Protein AF-A0A969KG19-F1 (afdb_monomer_lite)

Structure (mmCIF, N/CA/C/O backbone):
data_AF-A0A969KG19-F1
#
_entry.id   AF-A0A969KG19-F1
#
loop_
_atom_site.group_PDB
_atom_site.id
_atom_site.type_symbol
_atom_site.label_atom_id
_atom_site.label_alt_id
_atom_site.label_comp_id
_atom_site.label_asym_id
_atom_site.label_entity_id
_atom_site.label_seq_id
_atom_site.pdbx_PDB_ins_code
_atom_site.Cartn_x
_atom_site.Cartn_y
_atom_site.Cartn_z
_atom_site.occupancy
_atom_site.B_iso_or_equiv
_atom_site.auth_seq_id
_atom_site.auth_comp_id
_atom_site.auth_asym_id
_atom_site.auth_atom_id
_atom_site.pdbx_PDB_model_num
ATOM 1 N N . MET A 1 1 ? 4.309 -15.626 -19.475 1.00 35.22 1 MET A N 1
ATOM 2 C CA . MET A 1 1 ? 4.154 -15.648 -18.010 1.00 35.22 1 MET A CA 1
ATOM 3 C C . MET A 1 1 ? 5.092 -16.737 -17.521 1.00 35.22 1 MET A C 1
ATOM 5 O O . MET A 1 1 ? 4.830 -17.897 -17.802 1.00 35.22 1 MET A O 1
ATOM 9 N N . VAL A 1 2 ? 6.265 -16.374 -17.002 1.00 30.77 2 VAL A N 1
ATOM 10 C CA . VAL A 1 2 ? 7.193 -17.358 -16.426 1.00 30.77 2 VAL A CA 1
ATOM 11 C C . VAL A 1 2 ? 6.883 -17.377 -14.938 1.00 30.77 2 VAL A C 1
ATOM 13 O O . VAL A 1 2 ? 7.233 -16.440 -14.225 1.00 30.77 2 VAL A O 1
ATOM 16 N N . GLU A 1 3 ? 6.129 -18.381 -14.500 1.00 31.55 3 GLU A N 1
ATOM 17 C CA . GLU A 1 3 ? 5.963 -18.663 -13.077 1.00 31.55 3 GLU A CA 1
ATOM 18 C C . GLU A 1 3 ? 7.316 -19.137 -12.545 1.00 31.55 3 GLU A C 1
ATOM 20 O O . GLU A 1 3 ? 7.900 -20.098 -13.045 1.00 31.55 3 GLU A O 1
ATOM 25 N N . ASN A 1 4 ? 7.866 -18.395 -11.588 1.00 35.81 4 ASN A N 1
ATOM 26 C CA . ASN A 1 4 ? 9.141 -18.722 -10.973 1.00 35.81 4 ASN A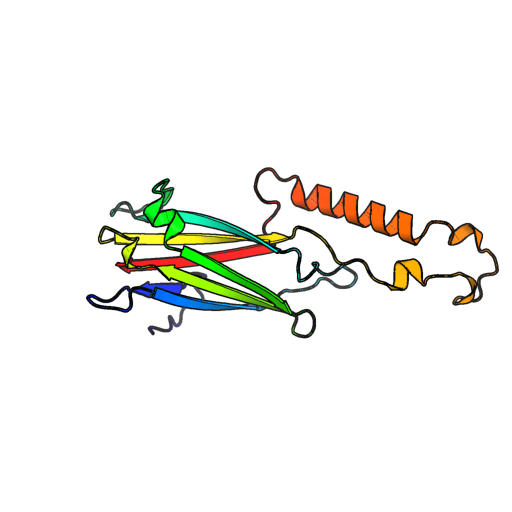 CA 1
ATOM 27 C C . ASN A 1 4 ? 8.859 -19.671 -9.799 1.00 35.81 4 ASN A C 1
ATOM 29 O O . ASN A 1 4 ? 8.312 -19.245 -8.785 1.00 35.81 4 ASN A O 1
ATOM 33 N N . GLU A 1 5 ? 9.216 -20.952 -9.930 1.00 37.53 5 GLU A N 1
ATOM 34 C CA . GLU A 1 5 ? 9.061 -22.009 -8.906 1.00 37.53 5 GLU A CA 1
ATOM 35 C C . GLU A 1 5 ? 10.023 -21.862 -7.703 1.00 37.53 5 GLU A C 1
ATOM 37 O O . GLU A 1 5 ? 10.449 -22.831 -7.076 1.00 37.53 5 GLU A O 1
ATOM 42 N N . GLY A 1 6 ? 10.387 -20.636 -7.348 1.00 35.19 6 GLY A N 1
ATOM 43 C CA . GLY A 1 6 ? 11.205 -20.330 -6.187 1.00 35.19 6 GLY A CA 1
ATOM 44 C C . GLY A 1 6 ? 10.525 -19.233 -5.399 1.00 35.19 6 GLY A C 1
ATOM 45 O O . GLY A 1 6 ? 10.197 -18.196 -5.962 1.00 35.19 6 GLY A O 1
ATOM 46 N N . ASN A 1 7 ? 10.333 -19.470 -4.104 1.00 39.75 7 ASN A N 1
ATOM 47 C CA . ASN A 1 7 ? 9.735 -18.585 -3.103 1.00 39.75 7 ASN A CA 1
ATOM 48 C C . ASN A 1 7 ? 10.577 -17.303 -2.867 1.00 39.75 7 ASN A C 1
ATOM 50 O O . ASN A 1 7 ? 10.964 -16.989 -1.743 1.00 39.75 7 ASN A O 1
ATOM 54 N N . ASN A 1 8 ? 10.937 -16.606 -3.944 1.00 43.91 8 ASN A N 1
ATOM 55 C CA . ASN A 1 8 ? 11.654 -15.344 -3.954 1.00 43.91 8 ASN A CA 1
ATOM 56 C C . ASN A 1 8 ? 10.615 -14.212 -3.940 1.00 43.91 8 ASN A C 1
ATOM 58 O O . ASN A 1 8 ? 9.666 -14.260 -4.720 1.00 43.91 8 ASN A O 1
ATOM 62 N N . PRO A 1 9 ? 10.787 -13.166 -3.115 1.00 61.34 9 PRO A N 1
ATOM 63 C CA . PRO A 1 9 ? 9.782 -12.115 -2.913 1.00 61.34 9 PRO A CA 1
ATOM 64 C C . PRO A 1 9 ? 9.686 -11.114 -4.083 1.00 61.34 9 PRO A C 1
ATOM 66 O O . PRO A 1 9 ? 9.244 -9.981 -3.903 1.00 61.34 9 PRO A O 1
ATOM 69 N N . TYR A 1 10 ? 10.130 -11.511 -5.278 1.00 62.91 10 TYR A N 1
ATOM 70 C CA . TYR A 1 10 ? 10.244 -10.665 -6.459 1.00 62.91 10 TYR A CA 1
ATOM 71 C C . TYR A 1 10 ? 9.603 -11.361 -7.652 1.00 62.91 10 TYR A C 1
ATOM 73 O O . TYR A 1 10 ? 9.982 -12.482 -7.997 1.00 62.91 10 TYR A O 1
ATOM 81 N N . GLN A 1 11 ? 8.687 -10.666 -8.325 1.00 68.56 11 GLN A N 1
ATOM 82 C CA . GLN A 1 11 ? 8.199 -11.099 -9.628 1.00 68.56 11 GLN A CA 1
ATOM 83 C C . GLN A 1 11 ? 8.963 -10.358 -10.725 1.00 68.56 11 GLN A C 1
ATOM 85 O O . GLN A 1 11 ? 9.021 -9.127 -10.724 1.00 68.56 11 GLN A O 1
ATOM 90 N N . LEU A 1 12 ? 9.580 -11.122 -11.630 1.00 74.62 12 LEU A N 1
ATOM 91 C CA . LEU A 1 12 ? 10.293 -10.594 -12.789 1.00 74.62 12 LEU A CA 1
ATOM 92 C C . LEU A 1 12 ? 9.339 -10.506 -13.984 1.00 74.62 12 LEU A C 1
ATOM 94 O O . LEU A 1 12 ? 8.761 -11.508 -14.407 1.00 74.62 12 LEU A O 1
ATOM 98 N N . PHE A 1 13 ? 9.216 -9.311 -14.546 1.00 80.12 13 PHE A N 1
ATOM 99 C CA . PHE A 1 13 ? 8.447 -9.008 -15.741 1.00 80.12 13 PHE A CA 1
ATOM 100 C C . PHE A 1 13 ? 9.399 -8.652 -16.873 1.00 80.12 13 PHE A C 1
ATOM 102 O O . PHE A 1 13 ? 10.218 -7.745 -16.751 1.00 80.12 13 PHE A O 1
ATOM 109 N N . GLN A 1 14 ? 9.284 -9.366 -17.986 1.00 78.06 14 GLN A N 1
ATOM 110 C CA . GLN A 1 14 ? 10.039 -9.063 -19.192 1.00 78.06 14 GLN A CA 1
ATOM 111 C C . GLN A 1 14 ? 9.155 -8.272 -20.157 1.00 78.06 14 GLN A C 1
ATOM 113 O O . GLN A 1 14 ? 8.081 -8.741 -20.546 1.00 78.06 14 GLN A O 1
ATOM 118 N N . ILE A 1 15 ? 9.610 -7.088 -20.559 1.00 78.31 15 ILE A N 1
ATOM 119 C CA . ILE A 1 15 ? 8.983 -6.295 -21.613 1.00 78.31 15 ILE A CA 1
ATOM 120 C C . ILE A 1 15 ? 9.464 -6.868 -22.944 1.00 78.31 15 ILE A C 1
ATOM 122 O O . ILE A 1 15 ? 10.647 -6.844 -23.263 1.00 78.31 15 ILE A O 1
ATOM 126 N N . LEU A 1 16 ? 8.544 -7.440 -23.716 1.00 75.31 16 LEU A N 1
ATOM 127 C CA . LEU A 1 16 ? 8.882 -7.998 -25.021 1.00 75.31 16 LEU A CA 1
ATOM 128 C C . LEU A 1 16 ? 8.991 -6.883 -26.074 1.00 75.31 16 LEU A C 1
ATOM 130 O O . LEU A 1 16 ? 8.194 -5.939 -26.041 1.00 75.31 16 LEU A O 1
ATOM 134 N N . PRO A 1 17 ? 9.893 -7.015 -27.064 1.00 65.88 17 PRO A N 1
ATOM 135 C CA . PRO A 1 17 ? 9.914 -6.128 -28.221 1.00 65.88 17 PRO A CA 1
ATOM 136 C C . PRO A 1 17 ? 8.549 -6.135 -28.930 1.00 65.88 17 PRO A C 1
ATOM 138 O O . PRO A 1 17 ? 8.032 -7.203 -29.260 1.00 65.88 17 PRO A O 1
ATOM 141 N N . ASN A 1 18 ? 7.975 -4.952 -29.180 1.00 68.31 18 ASN A N 1
ATOM 142 C CA . ASN A 1 18 ? 6.614 -4.756 -29.718 1.00 68.31 18 ASN A CA 1
ATOM 143 C C . ASN A 1 18 ? 5.471 -5.252 -28.806 1.00 68.31 18 ASN A C 1
ATOM 145 O O . ASN A 1 18 ? 4.386 -5.581 -29.291 1.00 68.31 18 ASN A O 1
ATOM 149 N N . GLY A 1 19 ? 5.712 -5.343 -27.497 1.00 70.44 19 GLY A N 1
ATOM 150 C CA . GLY A 1 19 ? 4.678 -5.633 -26.507 1.00 70.44 19 GLY A CA 1
ATOM 151 C C . GLY A 1 19 ? 3.649 -4.507 -26.353 1.00 70.44 19 GLY A C 1
ATOM 152 O O . GLY A 1 19 ? 3.795 -3.421 -26.910 1.00 70.44 19 GLY A O 1
ATOM 153 N N . SER A 1 20 ? 2.596 -4.780 -25.578 1.00 79.94 20 SER A N 1
ATOM 154 C CA . SER A 1 20 ? 1.635 -3.749 -25.166 1.00 79.94 20 SER A CA 1
ATOM 155 C C . SER A 1 20 ? 2.350 -2.643 -24.392 1.00 79.94 20 SER A C 1
ATOM 157 O O . SER A 1 20 ? 3.122 -2.956 -23.483 1.00 79.94 20 SER A O 1
ATOM 159 N N . SER A 1 21 ? 2.044 -1.387 -24.727 1.00 83.38 21 SER A N 1
ATOM 160 C CA . SER A 1 21 ? 2.565 -0.196 -24.046 1.00 83.38 21 SER A CA 1
ATOM 161 C C . SER A 1 21 ? 2.097 -0.091 -22.596 1.00 83.38 21 SER A C 1
ATOM 163 O O . SER A 1 21 ? 2.751 0.537 -21.769 1.00 83.38 21 SER A O 1
ATOM 165 N N . GLU A 1 22 ? 0.973 -0.730 -22.273 1.00 86.81 22 GLU A N 1
ATOM 166 C CA . GLU A 1 22 ? 0.412 -0.774 -20.929 1.00 86.81 22 GLU A CA 1
ATOM 167 C C . GLU A 1 22 ? 0.230 -2.222 -20.468 1.00 86.81 22 GLU A C 1
ATOM 169 O O . GLU A 1 22 ? -0.276 -3.073 -21.211 1.00 86.81 22 GLU A O 1
ATOM 174 N N . GLN A 1 23 ? 0.632 -2.502 -19.230 1.00 85.62 23 GLN A N 1
ATOM 175 C CA . GLN A 1 23 ? 0.474 -3.802 -18.585 1.00 85.62 23 GLN A CA 1
ATOM 176 C C . GLN A 1 23 ? -0.119 -3.635 -17.188 1.00 85.62 23 GLN A C 1
ATOM 178 O O . GLN A 1 23 ? 0.364 -2.827 -16.395 1.00 85.62 23 GLN A O 1
ATOM 183 N N . ASN A 1 24 ? -1.139 -4.434 -16.881 1.00 87.19 24 ASN A N 1
ATOM 184 C CA . ASN A 1 24 ? -1.721 -4.489 -15.546 1.00 87.19 24 ASN A CA 1
ATOM 185 C C . ASN A 1 24 ? -1.059 -5.603 -14.740 1.00 87.19 24 ASN A C 1
ATOM 187 O O . ASN A 1 24 ? -0.950 -6.744 -15.192 1.00 87.19 24 ASN A O 1
ATOM 191 N N . LEU A 1 25 ? -0.640 -5.249 -13.537 1.00 85.31 25 LEU A N 1
ATOM 192 C CA . LEU A 1 25 ? 0.017 -6.097 -12.565 1.00 85.31 25 LEU A CA 1
ATOM 193 C C . LEU A 1 25 ? -0.914 -6.203 -11.355 1.00 85.31 25 LEU A C 1
ATOM 195 O O . LEU A 1 25 ? -1.085 -5.233 -10.618 1.00 85.31 25 LEU A O 1
ATOM 199 N N . THR A 1 26 ? -1.551 -7.358 -11.177 1.00 86.25 26 THR A N 1
ATOM 200 C CA . THR A 1 26 ? -2.519 -7.587 -10.094 1.00 86.25 26 THR A CA 1
ATOM 201 C C . THR A 1 26 ? -1.949 -8.557 -9.075 1.00 86.25 26 THR A C 1
ATOM 203 O O . THR A 1 26 ? -1.505 -9.646 -9.437 1.00 86.25 26 THR A O 1
ATOM 206 N N . PHE A 1 27 ? -1.991 -8.163 -7.805 1.00 83.06 27 PHE A N 1
ATOM 207 C CA . PHE A 1 27 ? -1.513 -8.953 -6.679 1.00 83.06 27 PHE A CA 1
ATOM 208 C C . PHE A 1 27 ? -2.561 -9.033 -5.590 1.00 83.06 27 PHE A C 1
ATOM 210 O O . PHE A 1 27 ? -3.247 -8.055 -5.295 1.00 83.06 27 PHE A O 1
ATOM 217 N N . GLU A 1 28 ? -2.614 -10.194 -4.954 1.00 84.62 28 GLU A N 1
ATOM 218 C CA . GLU A 1 28 ? -3.417 -10.433 -3.767 1.00 84.62 28 GLU A CA 1
ATOM 219 C C . GLU A 1 28 ? -2.495 -10.943 -2.667 1.00 84.62 28 GLU A C 1
ATOM 221 O O . GLU A 1 28 ? -1.770 -11.924 -2.845 1.00 84.62 28 GLU A O 1
ATOM 226 N N . VAL A 1 29 ? -2.493 -10.246 -1.534 1.00 81.75 29 VAL A N 1
ATOM 227 C CA . VAL A 1 29 ? -1.634 -10.568 -0.394 1.00 81.75 29 VAL A CA 1
ATOM 228 C C . VAL A 1 29 ? -2.508 -10.785 0.839 1.00 81.75 29 VAL A C 1
ATOM 230 O O . VAL A 1 29 ? -3.363 -9.943 1.128 1.00 81.75 29 VAL A O 1
ATOM 233 N N . PRO A 1 30 ? -2.319 -11.885 1.591 1.00 82.25 30 PRO A N 1
ATOM 234 C CA . PRO A 1 30 ? -3.034 -12.084 2.842 1.00 82.25 30 PRO A CA 1
ATOM 235 C C . PRO A 1 30 ? -2.567 -11.074 3.898 1.00 82.25 30 PRO A C 1
ATOM 237 O O . PRO A 1 30 ? -1.368 -10.853 4.087 1.00 82.25 30 PRO A O 1
ATOM 240 N N . VAL A 1 31 ? -3.516 -10.488 4.621 1.00 78.19 31 VAL A N 1
ATOM 241 C CA . VAL A 1 31 ? -3.280 -9.548 5.718 1.00 78.19 31 VAL A CA 1
ATOM 242 C C . VAL A 1 31 ? -3.571 -10.252 7.034 1.00 78.19 31 VAL A C 1
ATOM 244 O O . VAL A 1 31 ? -4.720 -10.473 7.399 1.00 78.19 31 VAL A O 1
ATOM 247 N N . ASN A 1 32 ? -2.518 -10.577 7.780 1.00 73.50 32 ASN A N 1
ATOM 248 C CA . ASN A 1 32 ? -2.662 -11.243 9.072 1.00 73.50 32 ASN A CA 1
ATOM 249 C C . ASN A 1 32 ? -3.121 -10.242 10.141 1.00 73.50 32 ASN A C 1
ATOM 251 O O . ASN A 1 32 ? -2.308 -9.493 10.690 1.00 73.50 32 ASN A O 1
ATOM 255 N N . LYS A 1 33 ? -4.418 -10.237 10.465 1.00 74.88 33 LYS A N 1
ATOM 256 C CA . LYS A 1 33 ? -4.944 -9.448 11.584 1.00 74.88 33 LYS A CA 1
ATOM 257 C C . LYS A 1 33 ? -4.568 -10.106 12.913 1.00 74.88 33 LYS A C 1
ATOM 259 O O . LYS A 1 33 ? -4.815 -11.289 13.137 1.00 74.88 33 LYS A O 1
ATOM 264 N N . VAL A 1 34 ? -4.001 -9.326 13.831 1.00 78.38 34 VAL A N 1
ATOM 265 C CA . VAL A 1 34 ? -3.733 -9.804 15.193 1.00 78.38 34 VAL A CA 1
ATOM 266 C C . VAL A 1 34 ? -5.052 -9.835 15.981 1.00 78.38 34 VAL A C 1
ATOM 268 O O . VAL A 1 34 ? -5.839 -8.887 15.898 1.00 78.38 34 VAL A O 1
ATOM 271 N N . PRO A 1 35 ? -5.327 -10.887 16.774 1.00 78.94 35 PRO A N 1
ATOM 272 C CA . PRO A 1 35 ? -6.524 -10.931 17.604 1.00 78.94 35 PRO A CA 1
ATOM 273 C C . PRO A 1 35 ? -6.653 -9.692 18.497 1.00 78.94 35 PRO A C 1
ATOM 275 O O . PRO A 1 35 ? -5.678 -9.248 19.101 1.00 78.94 35 PRO A O 1
ATOM 278 N N . TYR A 1 36 ? -7.875 -9.166 18.605 1.00 79.44 36 TYR A N 1
ATOM 279 C CA . TYR A 1 36 ? -8.220 -7.989 19.417 1.00 79.44 36 TYR A CA 1
ATOM 280 C C . TYR A 1 36 ? -7.572 -6.662 18.977 1.00 79.44 36 TYR A C 1
ATOM 282 O O . TYR A 1 36 ? -7.726 -5.664 19.681 1.00 79.44 36 TYR A O 1
ATOM 290 N N . SER A 1 37 ? -6.901 -6.612 17.820 1.00 81.44 37 SER A N 1
ATOM 291 C CA . SER A 1 37 ? -6.490 -5.350 17.204 1.00 81.44 37 SER A CA 1
ATOM 292 C C . SER A 1 37 ? -7.637 -4.727 16.407 1.00 81.44 37 SER A C 1
ATOM 294 O O . SER A 1 37 ? -8.535 -5.417 15.909 1.00 81.44 37 SER A O 1
ATOM 296 N N . LEU A 1 38 ? -7.581 -3.408 16.241 1.00 84.75 38 LEU A N 1
ATOM 297 C CA . LEU A 1 38 ? -8.384 -2.735 15.223 1.00 84.75 38 LEU A CA 1
ATOM 298 C C . LEU A 1 38 ? -7.910 -3.168 13.835 1.00 84.75 38 LEU A C 1
ATOM 300 O O . LEU A 1 38 ? -6.721 -3.443 13.643 1.00 84.75 38 LEU A O 1
ATOM 304 N N . ALA A 1 39 ? -8.840 -3.281 12.887 1.00 84.81 39 ALA A N 1
ATOM 305 C CA . ALA A 1 39 ? -8.475 -3.397 11.480 1.00 84.81 39 ALA A CA 1
ATOM 306 C C . ALA A 1 39 ? -8.014 -2.041 10.922 1.00 84.81 39 ALA A C 1
ATOM 308 O O . ALA A 1 39 ? -8.278 -0.983 11.502 1.00 84.81 39 ALA A O 1
ATOM 309 N N . PHE A 1 40 ? -7.343 -2.081 9.776 1.00 84.25 40 PHE A N 1
ATOM 310 C CA . PHE A 1 40 ? -7.109 -0.890 8.966 1.00 84.25 40 PHE A CA 1
ATOM 311 C C . PHE A 1 40 ? -8.424 -0.421 8.340 1.00 84.25 40 PHE A C 1
ATOM 313 O O . PHE A 1 40 ? -9.271 -1.246 7.996 1.00 84.25 40 PHE A O 1
ATOM 320 N N . GLU A 1 41 ? -8.590 0.890 8.188 1.00 85.00 41 GLU A N 1
ATOM 321 C CA . GLU A 1 41 ? -9.733 1.451 7.470 1.00 85.00 41 GLU A CA 1
ATOM 322 C C . GLU A 1 41 ? -9.571 1.160 5.962 1.00 85.00 41 GLU A C 1
ATOM 324 O O . GLU A 1 41 ? -8.594 1.623 5.367 1.00 85.00 41 GLU A O 1
ATOM 329 N N . PRO A 1 42 ? -10.487 0.406 5.318 1.00 79.44 42 PRO A N 1
ATOM 330 C CA . PRO A 1 42 ? -10.297 -0.056 3.940 1.00 79.44 42 PRO A CA 1
ATOM 331 C C . PRO A 1 42 ? -10.108 1.055 2.908 1.00 79.44 42 PRO A C 1
ATOM 333 O O . PRO A 1 42 ? -9.458 0.838 1.891 1.00 79.44 42 PRO A O 1
ATOM 336 N N . THR A 1 43 ? -10.672 2.238 3.160 1.00 81.81 43 THR A N 1
ATOM 337 C CA . THR A 1 43 ? -10.585 3.393 2.257 1.00 81.81 43 THR A CA 1
ATOM 338 C C . THR A 1 43 ? -9.429 4.338 2.581 1.00 81.81 43 THR A C 1
ATOM 340 O O . THR A 1 43 ? -9.287 5.356 1.913 1.00 81.81 43 THR A O 1
ATOM 343 N N . ALA A 1 44 ? -8.641 4.057 3.621 1.00 83.06 44 ALA A N 1
ATOM 344 C CA . ALA A 1 44 ? -7.572 4.927 4.106 1.00 83.06 44 ALA A CA 1
ATOM 345 C C . ALA A 1 44 ? -6.208 4.253 3.895 1.00 83.06 44 ALA A C 1
ATOM 347 O O . ALA A 1 44 ? -5.463 4.004 4.844 1.00 83.06 44 ALA A O 1
ATOM 348 N N . LEU A 1 45 ? -5.910 3.895 2.647 1.00 84.62 45 LEU A N 1
ATOM 349 C CA . LEU A 1 45 ? -4.661 3.249 2.250 1.00 84.62 45 LEU A CA 1
ATOM 350 C C . LEU A 1 45 ? -3.856 4.185 1.351 1.00 84.62 45 LEU A C 1
ATOM 352 O O . LEU A 1 45 ? -4.408 4.848 0.476 1.00 84.62 45 LEU A O 1
ATOM 356 N N . ALA A 1 46 ? -2.541 4.188 1.538 1.00 85.25 46 ALA A N 1
ATOM 357 C CA . ALA A 1 46 ? -1.614 4.993 0.756 1.00 85.25 46 ALA A CA 1
ATOM 358 C C . ALA A 1 46 ? -0.533 4.111 0.131 1.00 85.25 46 ALA A C 1
ATOM 360 O O . ALA A 1 46 ? -0.193 3.048 0.654 1.00 85.25 46 ALA A O 1
ATOM 361 N N . SER A 1 47 ? 0.050 4.571 -0.975 1.00 87.38 47 SER A N 1
ATOM 362 C CA . SER A 1 47 ? 1.205 3.910 -1.577 1.00 87.38 47 SER A CA 1
ATOM 363 C C . SER A 1 47 ? 2.294 4.904 -1.963 1.00 87.38 47 SER A C 1
ATOM 365 O O . SER A 1 47 ? 2.022 6.048 -2.324 1.00 87.38 47 SER A O 1
ATOM 367 N N . ALA A 1 48 ? 3.543 4.455 -1.878 1.00 87.88 48 ALA A N 1
ATOM 368 C CA . ALA A 1 48 ? 4.713 5.195 -2.321 1.00 87.88 48 ALA A CA 1
ATOM 369 C C . ALA A 1 48 ? 5.598 4.278 -3.164 1.00 87.88 48 ALA A C 1
ATOM 371 O O . ALA A 1 48 ? 5.970 3.189 -2.722 1.00 87.88 48 ALA A O 1
ATOM 372 N N . ILE A 1 49 ? 5.940 4.723 -4.371 1.00 89.06 49 ILE A N 1
ATOM 373 C CA . ILE A 1 49 ? 6.736 3.948 -5.323 1.00 89.06 49 ILE A CA 1
ATOM 374 C C . ILE A 1 49 ? 8.145 4.532 -5.376 1.00 89.06 49 ILE A C 1
ATOM 376 O O . ILE A 1 49 ? 8.323 5.733 -5.568 1.00 89.06 49 ILE A O 1
ATOM 380 N N . GLY A 1 50 ? 9.142 3.670 -5.210 1.00 90.19 50 GLY A N 1
ATOM 381 C CA . GLY A 1 50 ? 10.536 3.954 -5.531 1.00 90.19 50 GLY A CA 1
ATOM 382 C C . GLY A 1 50 ? 11.003 3.073 -6.683 1.00 90.19 50 GLY A C 1
ATOM 383 O O . GLY A 1 50 ? 10.505 1.960 -6.857 1.00 90.19 50 GLY A O 1
ATOM 384 N N . VAL A 1 51 ? 11.974 3.557 -7.451 1.00 93.31 51 VAL A N 1
ATOM 385 C CA . VAL A 1 51 ? 12.608 2.799 -8.531 1.00 93.31 51 VAL A CA 1
ATOM 386 C C . VAL A 1 51 ? 14.116 2.759 -8.322 1.00 93.31 51 VAL A C 1
ATOM 388 O O . VAL A 1 51 ? 14.739 3.753 -7.946 1.00 93.31 51 VAL A O 1
ATOM 391 N N . GLN A 1 52 ? 14.701 1.591 -8.558 1.00 93.19 52 GLN A N 1
ATOM 392 C CA . GLN A 1 52 ? 16.140 1.390 -8.601 1.00 93.19 52 GLN A CA 1
ATOM 393 C C . GLN A 1 52 ? 16.530 0.808 -9.958 1.00 93.19 52 GLN A C 1
ATOM 395 O O . GLN A 1 52 ? 15.768 0.050 -10.558 1.00 93.19 52 GLN A O 1
ATOM 400 N N . VAL A 1 53 ? 17.714 1.159 -10.443 1.00 92.56 53 VAL A N 1
ATOM 401 C CA . VAL A 1 53 ? 18.243 0.716 -11.737 1.00 92.56 53 VAL 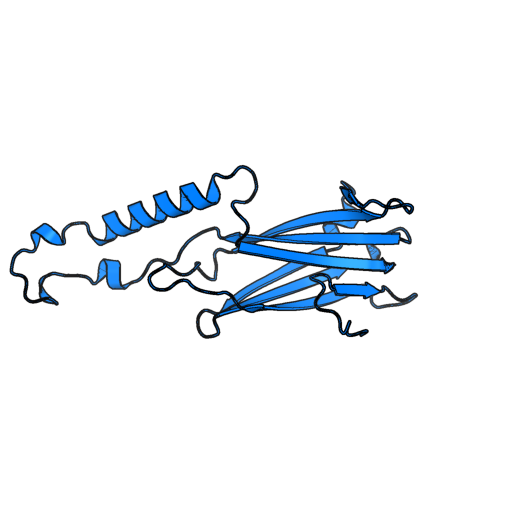A CA 1
ATOM 402 C C . VAL A 1 53 ? 19.474 -0.137 -11.484 1.00 92.56 53 VAL A C 1
ATOM 404 O O . VAL A 1 53 ? 20.315 0.223 -10.662 1.00 92.56 53 VAL A O 1
ATOM 407 N N . PHE A 1 54 ? 19.573 -1.270 -12.174 1.00 91.44 54 PHE A N 1
ATOM 408 C CA . PHE A 1 54 ? 20.751 -2.120 -12.107 1.00 91.44 54 PHE A CA 1
ATOM 409 C C . PHE A 1 54 ? 21.930 -1.458 -12.830 1.00 91.44 54 PHE A C 1
ATOM 411 O O . PHE A 1 54 ? 21.817 -1.075 -13.993 1.00 91.44 54 PHE A O 1
ATOM 418 N N . ASP A 1 55 ? 23.071 -1.362 -12.155 1.00 85.38 55 ASP A N 1
ATOM 419 C CA . ASP A 1 55 ? 24.286 -0.710 -12.661 1.00 85.38 55 ASP A CA 1
ATOM 420 C C . ASP A 1 55 ? 25.034 -1.514 -13.743 1.00 85.38 55 ASP A C 1
ATOM 422 O O . ASP A 1 55 ? 26.006 -1.028 -14.322 1.00 85.38 55 ASP A O 1
ATOM 426 N N . GLY A 1 56 ? 24.596 -2.746 -14.022 1.00 78.81 56 GLY A N 1
ATOM 427 C CA . GLY A 1 56 ? 25.225 -3.654 -14.983 1.00 78.81 56 GLY A CA 1
ATOM 428 C C . GLY A 1 56 ? 26.356 -4.508 -14.401 1.00 78.81 56 GLY A C 1
ATOM 429 O O . GLY A 1 56 ? 26.875 -5.375 -15.105 1.00 78.81 56 GLY A O 1
ATOM 430 N N . TYR A 1 57 ? 26.717 -4.316 -13.130 1.00 78.31 57 TYR A N 1
ATOM 431 C CA . TYR A 1 57 ? 27.786 -5.049 -12.455 1.00 78.31 57 TYR A CA 1
ATOM 432 C C . TYR A 1 57 ? 27.262 -5.870 -11.280 1.00 78.31 57 TYR A C 1
ATOM 434 O O . TYR A 1 57 ? 27.412 -7.093 -11.275 1.00 78.31 57 TYR A O 1
ATOM 442 N N . SER A 1 58 ? 26.675 -5.228 -10.266 1.00 75.38 58 SER A N 1
ATOM 443 C CA . SER A 1 58 ? 26.246 -5.939 -9.054 1.00 75.38 58 SER A CA 1
ATOM 444 C C . SER A 1 58 ? 25.219 -5.228 -8.178 1.00 75.38 58 SER A C 1
ATOM 446 O O . SER A 1 58 ? 24.750 -5.851 -7.224 1.00 75.38 58 SER A O 1
ATOM 448 N N . GLN A 1 59 ? 24.872 -3.966 -8.444 1.00 86.81 59 GLN A N 1
ATOM 449 C CA . GLN A 1 59 ? 24.081 -3.167 -7.506 1.00 86.81 59 GLN A CA 1
ATOM 450 C C . GLN A 1 59 ? 22.894 -2.481 -8.176 1.00 86.81 59 GLN A C 1
ATOM 452 O O . GLN A 1 59 ? 22.900 -2.179 -9.368 1.00 86.81 59 GLN A O 1
ATOM 457 N N . PHE A 1 60 ? 21.847 -2.286 -7.378 1.00 89.19 60 PHE A N 1
ATOM 458 C CA . PHE A 1 60 ? 20.690 -1.480 -7.733 1.00 89.19 60 PHE A CA 1
ATOM 459 C C . PHE A 1 60 ? 20.825 -0.122 -7.056 1.00 89.19 60 PHE A C 1
ATOM 461 O O . PHE A 1 60 ? 20.911 -0.049 -5.831 1.00 89.19 60 PHE A O 1
ATOM 468 N N . GLU A 1 61 ? 20.810 0.941 -7.853 1.00 90.88 61 GLU A N 1
ATOM 469 C CA . GLU A 1 61 ? 20.928 2.312 -7.365 1.00 90.88 61 GLU A CA 1
ATOM 470 C C . GLU A 1 61 ? 19.592 3.048 -7.507 1.00 90.88 61 GLU A C 1
ATOM 472 O O . GLU A 1 61 ? 18.931 2.910 -8.545 1.00 90.88 61 GLU A O 1
ATOM 477 N N . PRO A 1 62 ? 19.158 3.832 -6.502 1.00 91.12 62 PRO A N 1
ATOM 478 C CA . PRO A 1 62 ? 17.953 4.644 -6.611 1.00 91.12 62 PRO A CA 1
ATOM 479 C C . PRO A 1 62 ? 18.019 5.577 -7.821 1.00 91.12 62 PRO A C 1
ATOM 481 O O . PRO A 1 62 ? 18.995 6.305 -8.006 1.00 91.12 62 PRO A O 1
ATOM 484 N N . SER A 1 63 ? 16.955 5.596 -8.620 1.00 88.94 63 SER A N 1
ATOM 485 C CA . SER A 1 63 ? 16.822 6.541 -9.725 1.00 88.94 63 SER A CA 1
ATOM 486 C C . SER A 1 63 ? 15.808 7.624 -9.383 1.00 88.94 63 SER A C 1
ATOM 488 O O . SER A 1 63 ? 14.718 7.344 -8.891 1.00 88.94 63 SER A O 1
ATOM 490 N N . ASN A 1 64 ? 16.178 8.870 -9.678 1.00 86.88 64 ASN A N 1
ATOM 491 C CA . ASN A 1 64 ? 15.295 10.035 -9.585 1.00 86.88 64 ASN A CA 1
ATOM 492 C C . ASN A 1 64 ? 14.714 10.422 -10.956 1.00 86.88 64 ASN A C 1
ATOM 494 O O . ASN A 1 64 ? 14.205 11.530 -11.122 1.00 86.88 64 ASN A O 1
ATOM 498 N N . ASP A 1 65 ? 14.833 9.545 -11.955 1.00 89.50 65 ASP A N 1
ATOM 499 C CA . ASP A 1 65 ? 14.239 9.760 -13.268 1.00 89.50 65 ASP A CA 1
ATOM 500 C C . ASP A 1 65 ? 12.706 9.781 -13.144 1.00 89.50 65 ASP A C 1
ATOM 502 O O . ASP A 1 65 ? 12.071 8.815 -12.702 1.00 89.50 65 ASP A O 1
ATOM 506 N N . ALA A 1 66 ? 12.110 10.913 -13.518 1.00 88.44 66 ALA A N 1
ATOM 507 C CA . ALA A 1 66 ? 10.673 11.131 -13.431 1.00 88.44 66 ALA A CA 1
ATOM 508 C C . ALA A 1 66 ? 9.885 10.238 -14.403 1.00 88.44 66 ALA A C 1
ATOM 510 O O . ALA A 1 66 ? 8.772 9.819 -14.069 1.00 88.44 66 ALA A O 1
ATOM 511 N N . ASN A 1 67 ? 10.449 9.906 -15.568 1.00 89.88 67 ASN A N 1
ATOM 512 C CA . ASN A 1 67 ? 9.819 8.998 -16.524 1.00 89.88 67 ASN A CA 1
ATOM 513 C C . ASN A 1 67 ? 9.770 7.589 -15.933 1.00 89.88 67 ASN A C 1
ATOM 515 O O . ASN A 1 67 ? 8.690 7.011 -15.830 1.00 89.88 67 ASN A O 1
ATOM 519 N N . LEU A 1 68 ? 10.898 7.091 -15.412 1.00 90.50 68 LEU A N 1
ATOM 520 C CA . LEU A 1 68 ? 10.944 5.776 -14.763 1.00 90.50 68 LEU A CA 1
ATOM 521 C C . LEU A 1 68 ? 10.031 5.714 -13.539 1.00 90.50 68 LEU A C 1
ATOM 523 O O . LEU A 1 68 ? 9.293 4.747 -13.383 1.00 90.50 68 LEU A O 1
ATOM 527 N N . THR A 1 69 ? 10.025 6.745 -12.696 1.00 88.94 69 THR A N 1
ATOM 528 C CA . THR A 1 69 ? 9.176 6.779 -11.494 1.00 88.94 69 THR A CA 1
ATOM 529 C C . THR A 1 69 ? 7.686 6.798 -11.848 1.00 88.94 69 THR A C 1
ATOM 531 O O . THR A 1 69 ? 6.884 6.168 -11.168 1.00 88.94 69 THR A O 1
ATOM 534 N N . SER A 1 70 ? 7.304 7.494 -12.923 1.00 89.25 70 SER A N 1
ATOM 535 C CA . SER A 1 70 ? 5.907 7.589 -13.371 1.00 89.25 70 SER A CA 1
ATOM 536 C C . SER A 1 70 ? 5.451 6.438 -14.271 1.00 89.25 70 SER A C 1
ATOM 538 O O . SER A 1 70 ? 4.248 6.324 -14.529 1.00 89.25 70 SER A O 1
ATOM 540 N N . ALA A 1 71 ? 6.381 5.584 -14.715 1.00 91.62 71 ALA A N 1
ATOM 541 C CA . ALA A 1 71 ? 6.094 4.408 -15.526 1.00 91.62 71 ALA A CA 1
ATOM 542 C C . ALA A 1 71 ? 5.225 3.390 -14.781 1.00 91.62 71 ALA A C 1
ATOM 544 O O . ALA A 1 71 ? 4.417 2.720 -15.408 1.00 91.62 71 ALA A O 1
ATOM 545 N N . LEU A 1 72 ? 5.343 3.290 -13.456 1.00 92.00 72 LEU A N 1
ATOM 546 C CA . LEU A 1 72 ? 4.498 2.427 -12.638 1.00 92.00 72 LEU A CA 1
ATOM 547 C C . LEU A 1 72 ? 3.579 3.271 -11.756 1.00 92.00 72 LEU A C 1
ATOM 549 O O . LEU A 1 72 ? 4.032 4.186 -11.070 1.00 92.00 72 LEU A O 1
ATOM 553 N N . LYS A 1 73 ? 2.290 2.937 -11.731 1.00 91.94 73 LYS A N 1
ATOM 554 C CA . LYS A 1 73 ? 1.303 3.563 -10.844 1.00 91.94 73 LYS A CA 1
ATOM 555 C C . LYS A 1 73 ? 0.453 2.505 -10.168 1.00 91.94 73 LYS A C 1
ATOM 557 O O . LYS A 1 73 ? 0.123 1.505 -10.792 1.00 91.94 73 LYS A O 1
ATOM 562 N N . VAL A 1 74 ? 0.070 2.734 -8.917 1.00 89.62 74 VAL A N 1
ATOM 563 C CA . VAL A 1 74 ? -0.986 1.954 -8.259 1.00 89.62 74 VAL A CA 1
ATOM 564 C C . VAL A 1 74 ? -2.319 2.602 -8.625 1.00 89.62 74 VAL A C 1
ATOM 566 O O . VAL A 1 74 ? -2.525 3.775 -8.320 1.00 89.62 74 VAL A O 1
ATOM 569 N N . GLU A 1 75 ? -3.182 1.873 -9.330 1.00 88.62 75 GLU A N 1
ATOM 570 C CA . GLU A 1 75 ? -4.512 2.351 -9.733 1.00 88.62 75 GLU A CA 1
ATOM 571 C C . GLU A 1 75 ? -5.586 1.962 -8.722 1.00 88.62 75 GLU A C 1
ATOM 573 O O . GLU A 1 75 ? -6.473 2.763 -8.437 1.00 88.62 75 GLU A O 1
ATOM 578 N N . ASP A 1 76 ? -5.489 0.751 -8.173 1.00 86.75 76 ASP A N 1
ATOM 579 C CA . ASP A 1 76 ? -6.427 0.239 -7.181 1.00 86.75 76 ASP A CA 1
ATOM 580 C C . ASP A 1 76 ? -5.659 -0.386 -6.016 1.00 86.75 76 ASP A C 1
ATOM 582 O O . ASP A 1 76 ? -4.680 -1.118 -6.200 1.00 86.75 76 ASP A O 1
ATOM 586 N N . LEU A 1 77 ? -6.108 -0.060 -4.812 1.00 86.94 77 LEU A N 1
ATOM 587 C CA . LEU A 1 77 ? -5.577 -0.547 -3.556 1.00 86.94 77 LEU A CA 1
ATOM 588 C C . LEU A 1 77 ? -6.761 -0.778 -2.625 1.00 86.94 77 LEU A C 1
ATOM 590 O O . LEU A 1 77 ? -7.257 0.150 -1.988 1.00 86.94 77 LEU A O 1
ATOM 594 N N . THR A 1 78 ? -7.212 -2.025 -2.564 1.00 87.19 78 THR A N 1
ATOM 595 C CA . THR A 1 78 ? -8.424 -2.399 -1.840 1.00 87.19 78 THR A CA 1
ATOM 596 C C . THR A 1 78 ? -8.091 -3.426 -0.769 1.00 87.19 78 THR A C 1
ATOM 598 O O . THR A 1 78 ? -7.523 -4.480 -1.050 1.00 87.19 78 THR A O 1
ATOM 601 N N . LEU A 1 79 ? -8.474 -3.139 0.475 1.00 83.94 79 LEU A N 1
ATOM 602 C CA . LEU A 1 79 ? -8.454 -4.112 1.563 1.00 83.94 79 LEU A CA 1
ATOM 603 C C . LEU A 1 79 ? -9.850 -4.708 1.719 1.00 83.94 79 LEU A C 1
ATOM 605 O O . LEU A 1 79 ? -10.804 -3.978 1.972 1.00 83.94 79 LEU A O 1
ATOM 609 N N . THR A 1 80 ? -9.963 -6.030 1.622 1.00 81.50 80 THR A N 1
ATOM 610 C CA . THR A 1 80 ? -11.220 -6.760 1.804 1.00 81.50 80 THR A CA 1
ATOM 611 C C . THR A 1 80 ? -11.228 -7.434 3.177 1.00 81.50 80 THR A C 1
ATOM 613 O O . THR A 1 80 ? -10.636 -8.507 3.334 1.00 81.50 80 THR A O 1
ATOM 616 N N . PRO A 1 81 ? -11.907 -6.865 4.196 1.00 70.12 81 PRO A N 1
ATOM 617 C CA . PRO A 1 81 ? -11.846 -7.391 5.561 1.00 70.12 81 PRO A CA 1
ATOM 618 C C . PRO A 1 81 ? -12.460 -8.786 5.700 1.00 70.12 81 PRO A C 1
ATOM 620 O O . PRO A 1 81 ? -12.019 -9.569 6.531 1.00 70.12 81 PRO A O 1
ATOM 623 N N . SER A 1 82 ? -13.465 -9.113 4.880 1.00 70.25 82 SER A N 1
ATOM 624 C CA . SER A 1 82 ? -14.132 -10.422 4.893 1.00 70.25 82 SER A CA 1
ATOM 625 C C . SER A 1 82 ? -13.246 -11.564 4.400 1.00 70.25 82 SER A C 1
ATOM 627 O O . SER A 1 82 ? -13.514 -12.718 4.728 1.00 70.25 8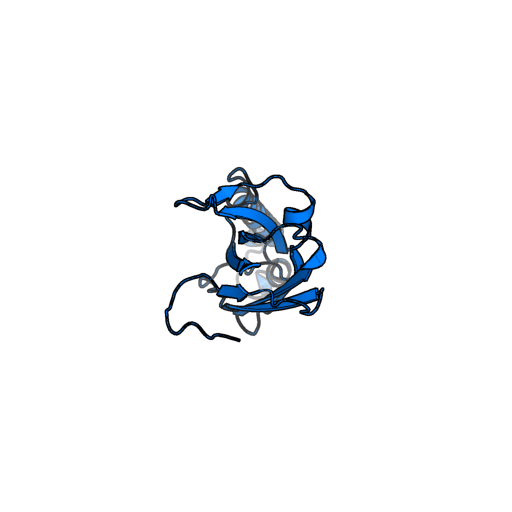2 SER A O 1
ATOM 629 N N . GLN A 1 83 ? -12.221 -11.250 3.607 1.00 69.12 83 GLN A N 1
ATOM 630 C CA . GLN A 1 83 ? -11.296 -12.222 3.026 1.00 69.12 83 GLN A CA 1
ATOM 631 C C . GLN A 1 83 ? -9.883 -12.092 3.600 1.00 69.12 83 GLN A C 1
ATOM 633 O O . GLN A 1 83 ? -9.029 -12.895 3.247 1.00 69.12 83 GLN A O 1
ATOM 638 N N . GLU A 1 84 ? -9.641 -11.103 4.472 1.00 77.06 84 GLU A N 1
ATOM 639 C CA . GLU A 1 84 ? -8.312 -10.765 4.996 1.00 77.06 84 GLU A CA 1
ATOM 640 C C . GLU A 1 84 ? -7.279 -10.604 3.869 1.00 77.06 84 GLU A C 1
ATOM 642 O O . GLU A 1 84 ? -6.146 -11.070 3.958 1.00 77.06 84 GLU A O 1
ATOM 647 N N . GLN A 1 85 ? -7.688 -9.963 2.772 1.00 85.00 85 GLN A N 1
ATOM 648 C CA . GLN A 1 85 ? -6.887 -9.847 1.555 1.00 85.00 85 GLN A CA 1
ATOM 649 C C . GLN A 1 85 ? -6.713 -8.392 1.146 1.00 85.00 85 GLN A C 1
ATOM 651 O O . GLN A 1 85 ? -7.665 -7.611 1.139 1.00 85.00 85 GLN A O 1
ATOM 656 N N . LEU A 1 86 ? -5.479 -8.050 0.791 1.00 85.50 86 LEU A N 1
ATOM 657 C CA . LEU A 1 86 ? -5.109 -6.797 0.159 1.00 85.50 86 LEU A CA 1
ATOM 658 C C . LEU A 1 86 ? -4.932 -7.045 -1.337 1.00 85.50 86 LEU A C 1
ATOM 660 O O . LEU A 1 86 ? -4.028 -7.779 -1.740 1.00 85.50 86 LEU A O 1
ATOM 664 N N . THR A 1 87 ? -5.784 -6.423 -2.141 1.00 88.69 87 THR A N 1
ATOM 665 C CA . THR A 1 87 ? -5.716 -6.454 -3.600 1.00 88.69 87 THR A CA 1
ATOM 666 C C . THR A 1 87 ? -5.058 -5.177 -4.094 1.00 88.69 87 THR A C 1
ATOM 668 O O . THR A 1 87 ? -5.454 -4.070 -3.723 1.00 88.69 87 THR A O 1
ATOM 671 N N . ILE A 1 88 ? -4.039 -5.334 -4.931 1.00 88.00 88 ILE A N 1
ATOM 672 C CA . ILE A 1 88 ? -3.255 -4.234 -5.488 1.00 88.00 88 ILE A CA 1
ATOM 673 C C . ILE A 1 88 ? -3.251 -4.383 -6.998 1.00 88.00 88 ILE A C 1
ATOM 675 O O . ILE A 1 88 ? -2.812 -5.405 -7.528 1.00 88.00 88 ILE A O 1
ATOM 679 N N . VAL A 1 89 ? -3.711 -3.348 -7.690 1.00 90.12 89 VAL A N 1
ATOM 680 C CA . VAL A 1 89 ? -3.647 -3.253 -9.145 1.00 90.12 89 VAL A CA 1
ATOM 681 C C . VAL A 1 89 ? -2.688 -2.130 -9.490 1.00 90.12 89 VAL A C 1
ATOM 683 O O . VAL A 1 89 ? -2.945 -0.955 -9.226 1.00 90.12 89 VAL A O 1
ATOM 686 N N . SER A 1 90 ? -1.549 -2.497 -10.064 1.00 90.75 90 SER A N 1
ATOM 687 C CA . SER A 1 90 ? -0.570 -1.557 -10.592 1.00 90.75 90 SER A CA 1
ATOM 688 C C . SER A 1 90 ? -0.606 -1.555 -12.116 1.00 90.75 90 SER A C 1
ATOM 690 O O . SER A 1 90 ? -0.733 -2.602 -12.745 1.00 90.75 90 SER A O 1
ATOM 692 N N . LYS A 1 91 ? -0.457 -0.380 -12.716 1.00 92.31 91 LYS A N 1
ATOM 693 C CA . LYS A 1 91 ? -0.361 -0.197 -14.158 1.00 92.31 91 LYS A CA 1
ATOM 694 C C . LYS A 1 91 ? 1.046 0.243 -14.529 1.00 92.31 91 LYS A C 1
ATOM 696 O O . LYS A 1 91 ? 1.543 1.248 -14.019 1.00 92.31 91 LYS A O 1
ATOM 701 N N . LEU A 1 92 ? 1.676 -0.528 -15.406 1.00 91.56 92 LEU A N 1
ATOM 702 C CA . LEU A 1 92 ? 2.997 -0.276 -15.960 1.00 91.56 92 LEU A CA 1
ATOM 703 C C . LEU A 1 92 ? 2.861 0.272 -17.383 1.00 91.56 92 LEU A C 1
ATOM 705 O O . LEU A 1 92 ? 2.321 -0.406 -18.253 1.00 91.56 92 LEU A O 1
ATOM 709 N N . ASN A 1 93 ? 3.390 1.466 -17.620 1.00 92.06 93 ASN A N 1
ATOM 710 C CA . ASN A 1 93 ? 3.591 2.057 -18.934 1.00 92.06 93 ASN A CA 1
ATOM 711 C C . ASN A 1 93 ? 5.026 1.775 -19.407 1.00 92.06 93 ASN A C 1
ATOM 713 O O . ASN A 1 93 ? 5.982 2.384 -18.928 1.00 92.06 93 ASN A O 1
ATOM 717 N N . THR A 1 94 ? 5.183 0.858 -20.356 1.00 88.50 94 THR A N 1
ATOM 718 C CA . THR A 1 94 ? 6.490 0.425 -20.871 1.00 88.50 94 THR A CA 1
ATOM 719 C C . THR A 1 94 ? 7.131 1.431 -21.825 1.00 88.50 94 THR A C 1
ATOM 721 O O . THR A 1 94 ? 8.341 1.359 -22.065 1.00 88.50 94 THR A O 1
ATOM 724 N N . ASP A 1 95 ? 6.342 2.361 -22.369 1.00 88.69 95 ASP A N 1
ATOM 725 C CA . ASP A 1 95 ? 6.825 3.417 -23.267 1.00 88.69 95 ASP A CA 1
ATOM 726 C C . ASP A 1 95 ? 7.551 4.521 -22.494 1.00 88.69 95 ASP A C 1
ATOM 728 O O . ASP A 1 95 ? 8.388 5.210 -23.060 1.00 88.69 95 ASP A O 1
ATOM 732 N N . ALA A 1 96 ? 7.274 4.659 -21.194 1.00 88.31 96 ALA A N 1
ATOM 733 C CA . ALA A 1 96 ? 7.971 5.593 -20.309 1.00 88.31 96 ALA A CA 1
ATOM 734 C C . ALA A 1 96 ? 9.366 5.097 -19.869 1.00 88.31 96 ALA A C 1
ATOM 736 O O . ALA A 1 96 ? 10.087 5.817 -19.181 1.00 88.31 96 ALA A O 1
ATOM 737 N N . ILE A 1 97 ? 9.744 3.864 -20.224 1.00 88.56 97 ILE A N 1
ATOM 738 C CA . ILE A 1 97 ? 11.064 3.294 -19.931 1.00 88.56 97 ILE A CA 1
ATOM 739 C C . ILE A 1 97 ? 11.921 3.439 -21.187 1.00 88.56 97 ILE A C 1
ATOM 741 O O . ILE A 1 97 ? 11.834 2.618 -22.092 1.00 88.56 97 ILE A O 1
ATOM 745 N N . ASP A 1 98 ? 12.727 4.491 -21.277 1.00 83.44 98 ASP A N 1
ATOM 746 C CA . ASP A 1 98 ? 13.378 4.870 -22.541 1.00 83.44 98 ASP A CA 1
ATOM 747 C C . ASP A 1 98 ? 14.554 3.964 -22.958 1.00 83.44 98 ASP A C 1
ATOM 749 O O . ASP A 1 98 ? 14.911 3.920 -24.136 1.00 83.44 98 ASP A O 1
ATOM 753 N N . TYR A 1 99 ? 15.153 3.229 -22.017 1.00 84.88 99 TYR A N 1
ATOM 754 C CA . TYR A 1 99 ? 16.384 2.466 -22.241 1.00 84.88 99 TYR A CA 1
ATOM 755 C C . TYR A 1 99 ? 16.221 0.993 -21.857 1.00 84.88 99 TYR A C 1
ATOM 757 O O . TYR A 1 99 ? 15.410 0.649 -20.999 1.00 84.88 99 TYR A O 1
ATOM 765 N N . ASP A 1 100 ? 17.010 0.133 -22.498 1.00 86.25 100 ASP A N 1
ATOM 766 C CA . ASP A 1 100 ? 17.083 -1.288 -22.158 1.00 86.25 100 ASP A CA 1
ATOM 767 C C . ASP A 1 100 ? 17.860 -1.461 -20.848 1.00 86.25 100 ASP A C 1
ATOM 769 O O . ASP A 1 100 ? 18.871 -0.788 -20.607 1.00 86.25 100 ASP A O 1
ATOM 773 N N . GLY A 1 101 ? 17.399 -2.360 -19.984 1.00 88.25 101 GLY A N 1
ATOM 774 C CA . GLY A 1 101 ? 17.962 -2.486 -18.644 1.00 88.25 101 GLY A CA 1
ATOM 775 C C . GLY A 1 101 ? 17.102 -3.288 -17.678 1.00 88.25 101 GLY A C 1
ATOM 776 O O . GLY A 1 101 ? 16.023 -3.777 -18.015 1.00 88.25 101 GLY A O 1
ATOM 777 N N . VAL A 1 102 ? 17.606 -3.428 -16.449 1.00 90.06 102 VAL A N 1
ATOM 778 C CA . VAL A 1 102 ? 16.897 -4.092 -15.350 1.00 90.06 102 VAL A CA 1
ATOM 779 C C . VAL A 1 102 ? 16.558 -3.063 -14.278 1.00 90.06 102 VAL A C 1
ATOM 781 O O . VAL A 1 102 ? 17.430 -2.371 -13.753 1.00 90.06 102 VAL A O 1
ATOM 784 N N . TYR A 1 103 ? 15.280 -2.994 -13.942 1.00 91.44 103 TYR A N 1
ATOM 785 C CA . TYR A 1 103 ? 14.684 -2.035 -13.029 1.00 91.44 103 TYR A CA 1
ATOM 786 C C . TYR A 1 103 ? 14.033 -2.777 -11.867 1.00 91.44 103 TYR A C 1
ATOM 788 O O . TYR A 1 103 ? 13.404 -3.814 -12.059 1.00 91.44 103 TYR A O 1
ATOM 796 N N . LEU A 1 104 ? 14.156 -2.242 -10.659 1.00 91.75 104 LEU A N 1
ATOM 797 C CA . LEU A 1 104 ? 13.479 -2.744 -9.472 1.00 91.75 104 LEU A CA 1
ATOM 798 C C . LEU A 1 104 ? 12.539 -1.663 -8.946 1.00 91.75 104 LEU A C 1
ATOM 800 O O . LEU A 1 104 ? 12.978 -0.661 -8.384 1.00 91.75 104 LEU A O 1
ATOM 804 N N . TYR A 1 105 ? 11.241 -1.881 -9.111 1.00 91.56 105 TYR A N 1
ATOM 805 C CA . TYR A 1 105 ? 10.209 -1.033 -8.534 1.00 91.56 105 TYR A CA 1
ATOM 806 C C . TYR A 1 105 ? 9.811 -1.563 -7.166 1.00 91.56 105 TYR A C 1
ATOM 808 O O . TYR A 1 105 ? 9.532 -2.749 -7.008 1.00 91.56 105 TYR A O 1
ATOM 816 N N . GLN A 1 106 ? 9.750 -0.675 -6.183 1.00 90.31 106 GLN A N 1
ATOM 817 C CA . GLN A 1 106 ? 9.349 -0.983 -4.819 1.00 90.31 106 GLN A CA 1
ATOM 818 C C . GLN A 1 106 ? 8.145 -0.130 -4.445 1.00 90.31 106 GLN A C 1
ATOM 820 O O . GLN A 1 106 ? 8.257 1.085 -4.301 1.00 90.31 106 GLN A O 1
ATOM 825 N N . THR A 1 107 ? 6.998 -0.774 -4.268 1.00 88.31 107 THR A N 1
ATOM 826 C CA . THR A 1 107 ? 5.767 -0.133 -3.805 1.00 88.31 107 THR A CA 1
ATOM 827 C C . THR A 1 107 ? 5.617 -0.389 -2.314 1.00 88.31 107 THR A C 1
ATOM 829 O O . THR A 1 107 ? 5.378 -1.520 -1.889 1.00 88.31 107 THR A O 1
ATOM 832 N N . LYS A 1 108 ? 5.779 0.658 -1.509 1.00 88.25 108 LYS A N 1
ATOM 833 C CA . LYS A 1 108 ? 5.471 0.648 -0.078 1.00 88.25 108 LYS A CA 1
ATOM 834 C C . LYS A 1 108 ? 3.996 0.959 0.103 1.00 88.25 108 LYS A C 1
ATOM 836 O O . LYS A 1 108 ? 3.514 1.933 -0.468 1.00 88.25 108 LYS A O 1
ATOM 841 N N . ILE A 1 109 ? 3.309 0.159 0.906 1.00 85.88 109 ILE A N 1
ATOM 842 C CA . ILE A 1 109 ? 1.900 0.354 1.237 1.00 85.88 109 ILE A CA 1
ATOM 843 C C . ILE A 1 109 ? 1.799 0.792 2.689 1.00 85.88 109 ILE A C 1
ATOM 845 O O . ILE A 1 109 ? 2.320 0.123 3.583 1.00 85.88 109 ILE A O 1
ATOM 849 N N . GLY A 1 110 ? 1.134 1.919 2.904 1.00 83.75 110 GLY A N 1
ATOM 850 C CA . GLY A 1 110 ? 0.851 2.496 4.208 1.00 83.75 110 GLY A CA 1
ATOM 851 C C . GLY A 1 110 ? -0.646 2.562 4.483 1.00 83.75 110 GLY A C 1
ATOM 852 O O . GLY A 1 110 ? -1.480 2.331 3.606 1.00 83.75 110 GLY A O 1
ATOM 853 N N . VAL A 1 111 ? -0.969 2.899 5.726 1.00 83.56 111 VAL A N 1
ATOM 854 C CA . VAL A 1 111 ? -2.338 3.095 6.204 1.00 83.56 111 VAL A CA 1
ATOM 855 C C . VAL A 1 111 ? -2.441 4.504 6.758 1.00 83.56 111 VAL A C 1
ATOM 857 O O . VAL A 1 111 ? -1.562 4.934 7.499 1.00 83.56 111 VAL A O 1
ATOM 860 N N . GLU A 1 112 ? -3.515 5.202 6.417 1.00 83.69 112 GLU A N 1
ATOM 861 C CA . GLU A 1 112 ? -3.810 6.564 6.864 1.00 83.69 112 GLU A CA 1
ATOM 862 C C . GLU A 1 112 ? -4.770 6.589 8.063 1.00 83.69 112 GLU A C 1
ATOM 864 O O . GLU A 1 112 ? -4.870 7.602 8.754 1.00 83.69 112 GLU A O 1
ATOM 869 N N . SER A 1 113 ? -5.483 5.487 8.341 1.00 85.06 113 SER A N 1
ATOM 870 C CA . SER A 1 113 ? -6.304 5.363 9.549 1.00 85.06 113 SER A CA 1
ATOM 871 C C . SER A 1 113 ? -6.651 3.923 9.945 1.00 85.06 113 SER A C 1
ATOM 873 O O . SER A 1 113 ? -6.663 3.002 9.130 1.00 85.06 113 SER A O 1
ATOM 875 N N . LEU A 1 114 ? -6.998 3.739 11.220 1.00 87.12 114 LEU A N 1
ATOM 876 C CA . LEU A 1 114 ? -7.597 2.509 11.748 1.00 87.12 114 LEU A CA 1
ATOM 877 C C . LEU A 1 114 ? -9.124 2.625 11.789 1.00 87.12 114 LEU A C 1
ATOM 879 O O . LEU A 1 114 ? -9.664 3.720 12.001 1.00 87.12 114 LEU A O 1
ATOM 883 N N . GLU A 1 115 ? -9.802 1.480 11.682 1.00 87.94 115 GLU A N 1
ATOM 884 C CA . GLU A 1 115 ? -11.261 1.407 11.763 1.00 87.94 115 GLU A CA 1
ATOM 885 C C . GLU A 1 115 ? -11.772 2.017 13.079 1.00 87.94 115 GLU A C 1
ATOM 887 O O . GLU A 1 115 ? -11.118 1.952 14.127 1.00 87.94 115 GLU A O 1
ATOM 892 N N . THR A 1 116 ? -12.974 2.592 13.042 1.00 88.81 116 THR A N 1
ATOM 893 C CA . THR A 1 116 ? -13.669 3.067 14.247 1.00 88.81 116 THR A CA 1
ATOM 894 C C . THR A 1 116 ? -14.901 2.198 14.493 1.00 88.81 116 THR A C 1
ATOM 896 O O . THR A 1 116 ? -15.934 2.410 13.853 1.00 88.81 116 THR A O 1
ATOM 899 N N . PRO A 1 117 ? -14.830 1.215 15.407 1.00 87.88 117 PRO A N 1
ATOM 900 C CA . PRO A 1 117 ? -15.937 0.302 15.639 1.00 87.88 117 PRO A CA 1
ATOM 901 C C . PRO A 1 117 ? -17.195 1.025 16.127 1.00 87.88 117 PRO A C 1
ATOM 903 O O . PRO A 1 117 ? -17.163 1.746 17.125 1.00 87.88 117 PRO A O 1
ATOM 906 N N . LEU A 1 118 ? -18.335 0.768 15.477 1.00 85.69 118 LEU A N 1
ATOM 907 C CA . LEU A 1 118 ? -19.625 1.376 15.840 1.00 85.69 118 LEU A CA 1
ATOM 908 C C . LEU A 1 118 ? -20.010 1.110 17.302 1.00 85.69 118 LEU A C 1
ATOM 910 O O . LEU A 1 118 ? -20.541 1.986 17.985 1.00 85.69 118 LEU A O 1
ATOM 914 N N . TRP A 1 119 ? -19.647 -0.068 17.822 1.00 84.69 119 TRP A N 1
ATOM 915 C CA . TRP A 1 119 ? -19.965 -0.456 19.193 1.00 84.69 119 TRP A CA 1
ATOM 916 C C . TRP A 1 119 ? -19.336 0.460 20.250 1.00 84.69 119 TRP A C 1
ATOM 918 O O . TRP A 1 119 ? -19.816 0.478 21.381 1.00 84.69 119 TRP A O 1
ATOM 928 N N . TRP A 1 120 ? -18.308 1.248 19.910 1.00 87.88 120 TRP A N 1
ATOM 929 C CA . TRP A 1 120 ? -17.761 2.263 20.814 1.00 87.88 120 TRP A CA 1
ATOM 930 C C . TRP A 1 120 ? -18.794 3.316 21.196 1.00 87.88 120 TRP A C 1
ATOM 932 O O . TRP A 1 120 ? -18.801 3.774 22.337 1.00 87.88 120 TRP A O 1
ATOM 942 N N . GLN A 1 121 ? -19.675 3.677 20.262 1.00 81.44 121 GLN A N 1
ATOM 943 C CA . GLN A 1 121 ? -20.773 4.610 20.507 1.00 81.44 121 GLN A CA 1
ATOM 944 C C . GLN A 1 121 ? -21.954 3.917 21.193 1.00 81.44 121 GLN A C 1
ATOM 946 O O . GLN A 1 121 ? -22.618 4.514 22.037 1.00 81.44 121 GLN A O 1
ATOM 951 N N . ASP A 1 122 ? -22.182 2.643 20.870 1.00 75.81 122 ASP A N 1
ATOM 952 C CA . ASP A 1 122 ? -23.318 1.868 21.377 1.00 75.81 122 ASP A CA 1
ATOM 953 C C . ASP A 1 122 ? -23.096 1.256 22.764 1.00 75.81 122 ASP A C 1
ATOM 955 O O . ASP A 1 122 ? -24.002 0.603 23.307 1.00 75.81 122 ASP A O 1
ATOM 959 N N . TRP A 1 123 ? -21.893 1.392 23.320 1.00 73.69 123 TRP A N 1
ATOM 960 C CA . TRP A 1 123 ? -21.562 0.815 24.609 1.00 73.69 123 TRP A CA 1
ATOM 961 C C . TRP A 1 123 ? -22.234 1.599 25.737 1.00 73.69 123 TRP A C 1
ATOM 963 O O . TRP A 1 123 ? -21.984 2.785 25.942 1.00 73.69 123 TRP A O 1
ATOM 973 N N . SER A 1 124 ? -23.093 0.921 26.497 1.00 69.50 124 SER A N 1
ATOM 974 C CA . SER A 1 124 ? -23.763 1.500 27.658 1.00 69.50 124 SER A CA 1
ATOM 975 C C . SER A 1 124 ? -23.834 0.491 28.799 1.00 69.50 124 SER A C 1
ATOM 977 O O . SER A 1 124 ? -24.043 -0.704 28.589 1.00 69.50 124 SER A O 1
ATOM 979 N N . TRP A 1 125 ? -23.705 0.982 30.033 1.00 65.25 125 TRP A N 1
ATOM 980 C CA . TRP A 1 125 ? -23.812 0.177 31.259 1.00 65.25 125 TRP A CA 1
ATOM 981 C C . TRP A 1 125 ? -25.137 -0.593 31.359 1.00 65.25 125 TRP A C 1
ATOM 983 O O . TRP A 1 125 ? -25.191 -1.684 31.924 1.00 65.25 125 TRP A O 1
ATOM 993 N N . GLN A 1 126 ? -26.195 -0.051 30.747 1.00 61.66 126 GLN A N 1
ATOM 994 C CA . GLN A 1 126 ? -27.527 -0.653 30.684 1.00 61.66 126 GLN A CA 1
ATOM 995 C C . GLN A 1 126 ? -27.528 -1.996 29.940 1.00 61.66 126 GLN A C 1
ATOM 997 O O . GLN A 1 126 ? -28.357 -2.850 30.238 1.00 61.66 126 GLN A O 1
ATOM 1002 N N . LYS A 1 127 ? -26.586 -2.219 29.013 1.00 63.44 127 LYS A N 1
ATOM 1003 C CA . LYS A 1 127 ? -26.427 -3.496 28.298 1.00 63.44 127 LYS A CA 1
ATOM 1004 C C . LYS A 1 127 ? -25.673 -4.559 29.110 1.00 63.44 127 LYS A C 1
ATOM 1006 O O . LYS A 1 127 ? -25.678 -5.719 28.713 1.00 63.44 127 LYS A O 1
ATOM 1011 N N . VAL A 1 128 ? -25.040 -4.191 30.230 1.00 64.81 128 VAL A N 1
ATOM 1012 C CA . VAL A 1 128 ? -24.138 -5.068 31.011 1.00 64.81 128 VAL A CA 1
ATOM 1013 C C . VAL A 1 128 ? -24.624 -5.283 32.457 1.00 64.81 128 VAL A C 1
ATOM 1015 O O . VAL A 1 128 ? -23.922 -5.888 33.259 1.00 64.81 128 VAL A O 1
ATOM 1018 N N . ASN A 1 129 ? -25.838 -4.830 32.808 1.00 62.16 129 ASN A N 1
ATOM 1019 C CA . ASN A 1 129 ? -26.403 -4.923 34.168 1.00 62.16 129 ASN A CA 1
ATOM 1020 C C . ASN A 1 129 ? -25.526 -4.288 35.276 1.00 62.16 129 ASN A C 1
ATOM 1022 O O . ASN A 1 129 ? -25.662 -4.633 36.449 1.00 62.16 129 ASN A O 1
ATOM 1026 N N . ASP A 1 130 ? -24.652 -3.335 34.936 1.00 61.31 130 ASP A N 1
ATOM 1027 C CA . ASP A 1 130 ? -23.829 -2.604 35.910 1.00 61.31 130 ASP A CA 1
ATOM 1028 C C . ASP A 1 130 ? -24.516 -1.270 36.245 1.00 61.31 130 ASP A C 1
ATOM 1030 O O . ASP A 1 130 ? -24.700 -0.438 35.368 1.00 61.31 130 ASP A O 1
ATOM 1034 N N . GLN A 1 131 ? -24.938 -1.036 37.491 1.00 59.88 131 GLN A N 1
ATOM 1035 C CA . GLN A 1 131 ? -25.776 0.125 37.860 1.00 59.88 131 GLN A CA 1
ATOM 1036 C C . GLN A 1 131 ? -25.036 1.479 37.854 1.00 59.88 131 GLN A C 1
ATOM 1038 O O . GLN A 1 131 ? -25.621 2.505 38.208 1.00 59.88 131 GLN A O 1
ATOM 1043 N N . ASN A 1 132 ? -23.756 1.515 37.472 1.00 61.06 132 ASN A N 1
ATOM 1044 C CA . ASN A 1 132 ? -22.920 2.708 37.571 1.00 61.06 132 ASN A CA 1
ATOM 1045 C C . ASN A 1 132 ? -22.534 3.294 36.202 1.00 61.06 132 ASN A C 1
ATOM 1047 O O . ASN A 1 132 ? -21.449 3.050 35.669 1.00 61.06 132 ASN A O 1
ATOM 1051 N N . GLY A 1 133 ? -23.410 4.138 35.651 1.00 57.78 133 GLY A N 1
ATOM 1052 C CA . GLY A 1 133 ? -23.209 4.760 34.339 1.00 57.78 133 GLY A CA 1
ATOM 1053 C C . GLY A 1 133 ? -22.042 5.740 34.219 1.00 57.78 133 GLY A C 1
ATOM 1054 O O . GLY A 1 133 ? -21.589 6.006 33.103 1.00 57.78 133 GLY A O 1
ATOM 1055 N N . ALA A 1 134 ? -21.487 6.202 35.344 1.00 63.19 134 ALA A N 1
ATOM 1056 C CA . ALA A 1 134 ? -20.301 7.059 35.366 1.00 63.19 134 ALA A CA 1
ATOM 1057 C C . ALA A 1 134 ? -19.062 6.376 34.756 1.00 63.19 134 ALA A C 1
ATOM 1059 O O . ALA A 1 134 ? -18.193 7.051 34.216 1.00 63.19 134 ALA A O 1
ATOM 1060 N N . ARG A 1 135 ? -19.003 5.036 34.765 1.00 60.56 135 ARG A N 1
ATOM 1061 C CA . ARG A 1 135 ? -17.906 4.252 34.163 1.00 60.56 135 ARG A CA 1
ATOM 1062 C C . ARG A 1 135 ? -17.906 4.255 32.633 1.00 60.56 135 ARG A C 1
ATOM 1064 O O . ARG A 1 135 ? -16.966 3.762 32.023 1.00 60.56 135 ARG A O 1
ATOM 1071 N N . THR A 1 136 ? -18.968 4.778 32.024 1.00 64.50 136 THR A N 1
ATOM 1072 C CA . THR A 1 136 ? -19.214 4.708 30.574 1.00 64.50 136 THR A CA 1
ATOM 1073 C C . THR A 1 136 ? -19.197 6.064 29.893 1.00 64.50 136 THR A C 1
ATOM 1075 O O . THR A 1 136 ? -19.145 6.161 28.666 1.00 64.50 136 THR A O 1
ATOM 1078 N N . GLN A 1 137 ? -19.185 7.126 30.699 1.00 68.69 137 GLN A N 1
ATOM 1079 C CA . GLN A 1 137 ? -19.121 8.486 30.210 1.00 68.69 137 GLN A CA 1
ATOM 1080 C C . GLN A 1 137 ? -17.798 8.688 29.462 1.00 68.69 137 GLN A C 1
ATOM 1082 O O . GLN A 1 137 ? -16.724 8.470 30.014 1.00 68.69 137 GLN A O 1
ATOM 1087 N N . ASN A 1 138 ? -17.888 9.114 28.201 1.00 77.75 138 ASN A N 1
ATOM 1088 C CA . ASN A 1 138 ? -16.750 9.342 27.305 1.00 77.75 138 ASN A CA 1
ATOM 1089 C C . ASN A 1 138 ? -15.973 8.089 26.862 1.00 77.75 138 ASN A C 1
ATOM 1091 O O . ASN A 1 138 ? -14.869 8.251 26.349 1.00 77.75 138 ASN A O 1
ATOM 1095 N N . PHE A 1 139 ? -16.521 6.871 26.982 1.00 85.06 139 PHE A N 1
ATOM 1096 C CA . PHE A 1 139 ? -15.842 5.660 26.490 1.00 85.06 139 PHE A CA 1
ATOM 1097 C C . PHE A 1 139 ? -15.448 5.773 25.009 1.00 85.06 139 PHE A C 1
ATOM 1099 O O . PHE A 1 139 ? -14.278 5.605 24.676 1.00 85.06 139 PHE A O 1
ATOM 1106 N N . ALA A 1 140 ? -16.394 6.150 24.140 1.00 87.44 140 ALA A N 1
ATOM 1107 C CA . ALA A 1 140 ? -16.126 6.351 22.715 1.00 87.44 140 ALA A CA 1
ATOM 1108 C C . ALA A 1 140 ? -14.968 7.332 22.487 1.00 87.44 140 ALA A C 1
ATOM 1110 O O . ALA 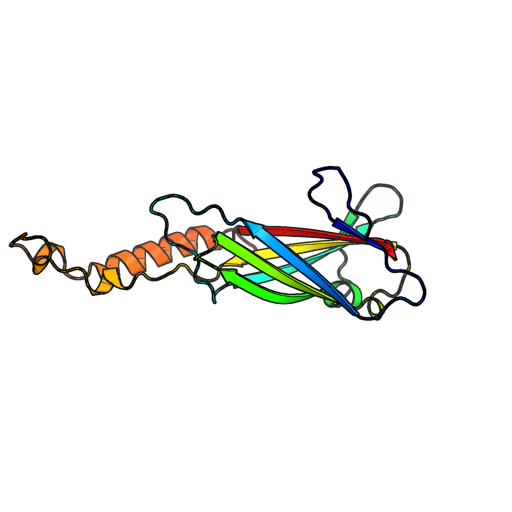A 1 140 ? -14.029 7.032 21.761 1.00 87.44 140 ALA A O 1
ATOM 1111 N N . ARG A 1 141 ? -14.997 8.478 23.181 1.00 88.50 141 ARG A N 1
ATOM 1112 C CA . ARG A 1 141 ? -13.946 9.498 23.097 1.00 88.50 141 ARG A CA 1
ATOM 1113 C C . ARG A 1 141 ? -12.594 8.959 23.561 1.00 88.50 141 ARG A C 1
ATOM 1115 O O . ARG A 1 141 ? -11.595 9.228 22.907 1.00 88.50 141 ARG A O 1
ATOM 1122 N N . PHE A 1 142 ? -12.560 8.224 24.669 1.00 89.81 142 PHE A N 1
ATOM 1123 C CA . PHE A 1 142 ? -11.337 7.610 25.180 1.00 89.81 142 PHE A CA 1
ATOM 1124 C C . PHE A 1 142 ? -10.749 6.620 24.168 1.00 89.81 142 PHE A C 1
ATOM 1126 O O . PHE A 1 142 ? -9.561 6.694 23.868 1.00 89.81 142 PHE A O 1
ATOM 1133 N N . MET A 1 143 ? -11.578 5.743 23.595 1.00 91.69 143 MET A N 1
ATOM 1134 C CA . MET A 1 143 ? -11.132 4.768 22.598 1.00 91.69 143 MET A CA 1
ATOM 1135 C C . MET A 1 143 ? -10.648 5.433 21.309 1.00 91.69 143 MET A C 1
ATOM 1137 O O . MET A 1 143 ? -9.609 5.039 20.788 1.00 91.69 143 MET A O 1
ATOM 1141 N N . THR A 1 144 ? -11.337 6.474 20.830 1.00 90.69 144 THR A N 1
ATOM 1142 C CA . THR A 1 144 ? -10.875 7.275 19.688 1.00 90.69 144 THR A CA 1
ATOM 1143 C C . THR A 1 144 ? -9.524 7.921 19.981 1.00 90.69 144 THR A C 1
ATOM 1145 O O . THR A 1 144 ? -8.610 7.776 19.186 1.00 90.69 144 THR A O 1
ATOM 1148 N N . GLN A 1 145 ? -9.340 8.538 21.150 1.00 91.44 145 GLN A N 1
ATOM 1149 C CA . GLN A 1 145 ? -8.049 9.133 21.515 1.00 91.44 145 GLN A CA 1
ATOM 11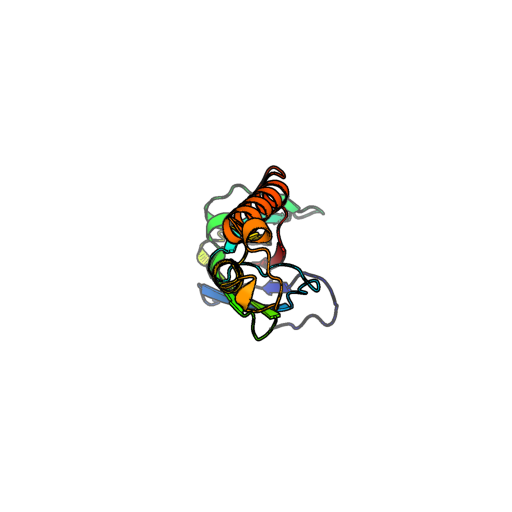50 C C . GLN A 1 145 ? -6.929 8.092 21.615 1.00 91.44 145 GLN A C 1
ATOM 1152 O O . GLN A 1 145 ? -5.812 8.348 21.178 1.00 91.44 145 GLN A O 1
ATOM 1157 N N . LEU A 1 146 ? -7.215 6.911 22.170 1.00 91.06 146 LEU A N 1
ATOM 1158 C CA . LEU A 1 146 ? -6.243 5.822 22.240 1.00 91.06 146 LEU A CA 1
ATOM 1159 C C . LEU A 1 146 ? -5.875 5.303 20.842 1.00 91.06 146 LEU A C 1
ATOM 1161 O O . LEU A 1 146 ? -4.702 5.027 20.589 1.00 91.06 146 LEU A O 1
ATOM 1165 N N . LYS A 1 147 ? -6.862 5.191 19.944 1.00 91.31 147 LYS A N 1
ATOM 1166 C CA . LYS A 1 147 ? -6.663 4.849 18.531 1.00 91.31 147 LYS A CA 1
ATOM 1167 C C . LYS A 1 147 ? -5.739 5.855 17.860 1.00 91.31 147 LYS A C 1
ATOM 1169 O O . LYS A 1 147 ? -4.756 5.437 17.262 1.00 91.31 147 LYS A O 1
ATOM 1174 N N . ASP A 1 148 ? -6.038 7.142 18.003 1.00 89.81 148 ASP A N 1
ATOM 1175 C CA . ASP A 1 148 ? -5.294 8.222 17.356 1.00 89.81 148 ASP A CA 1
ATOM 1176 C C . ASP A 1 148 ? -3.844 8.250 17.858 1.00 89.81 148 ASP A C 1
ATOM 1178 O O . ASP A 1 148 ? -2.928 8.191 17.052 1.00 89.81 148 ASP A O 1
ATOM 1182 N N . ILE A 1 149 ? -3.612 8.163 19.175 1.00 89.12 149 ILE A N 1
ATOM 1183 C CA . ILE A 1 149 ? -2.252 8.076 19.743 1.00 89.12 149 ILE A CA 1
ATOM 1184 C C . ILE A 1 149 ? -1.499 6.841 19.227 1.00 89.12 149 ILE A C 1
ATOM 1186 O O . ILE A 1 149 ? -0.313 6.916 18.913 1.00 89.12 149 ILE A O 1
ATOM 1190 N N . SER A 1 150 ? -2.165 5.684 19.165 1.00 85.94 150 SER A N 1
ATOM 1191 C CA . SER A 1 150 ? -1.535 4.447 18.685 1.00 85.94 150 SER A CA 1
ATOM 1192 C C . SER A 1 150 ? -1.178 4.544 17.203 1.00 85.94 150 SER A C 1
ATOM 1194 O O . SER A 1 150 ? -0.123 4.064 16.787 1.00 85.94 150 SER A O 1
ATOM 1196 N N . PHE A 1 151 ? -2.052 5.171 16.417 1.00 86.31 151 PHE A N 1
ATOM 1197 C CA . PHE A 1 151 ? -1.830 5.420 15.004 1.00 86.31 151 PHE A CA 1
ATOM 1198 C C . PHE A 1 151 ? -0.692 6.421 14.787 1.00 86.31 151 PHE A C 1
ATOM 1200 O O . PHE A 1 151 ? 0.210 6.139 14.003 1.00 86.31 151 PHE A O 1
ATOM 1207 N N . ASP A 1 152 ? -0.668 7.519 15.541 1.00 85.44 152 ASP A N 1
ATOM 1208 C CA . ASP A 1 152 ? 0.403 8.510 15.497 1.00 85.44 152 ASP A CA 1
ATOM 1209 C C . ASP A 1 152 ? 1.752 7.830 15.746 1.00 85.44 152 ASP A C 1
ATOM 1211 O O . ASP A 1 152 ? 2.632 7.910 14.898 1.00 85.44 152 ASP A O 1
ATOM 1215 N N . VAL A 1 153 ? 1.881 7.023 16.807 1.00 82.06 153 VAL A N 1
ATOM 1216 C CA . VAL A 1 153 ? 3.114 6.264 17.106 1.00 82.06 153 VAL A CA 1
ATOM 1217 C C . VAL A 1 153 ? 3.512 5.301 15.977 1.00 82.06 153 VAL A C 1
ATOM 1219 O O . VAL A 1 153 ? 4.702 5.128 15.710 1.00 82.06 153 VAL A O 1
ATOM 1222 N N . MET A 1 154 ? 2.544 4.668 15.311 1.00 78.25 154 MET A N 1
ATOM 1223 C CA . MET A 1 154 ? 2.797 3.797 14.156 1.00 78.25 154 MET A CA 1
ATOM 1224 C C . MET A 1 154 ? 3.253 4.593 12.917 1.00 78.25 154 MET A C 1
ATOM 1226 O O . MET A 1 154 ? 4.061 4.101 12.124 1.00 78.25 154 MET A O 1
ATOM 1230 N N . SER A 1 155 ? 2.744 5.815 12.751 1.00 74.25 155 SER A N 1
ATOM 1231 C CA . SER A 1 155 ? 2.958 6.665 11.575 1.00 74.25 155 SER A CA 1
ATOM 1232 C C . SER A 1 155 ? 4.181 7.594 11.676 1.00 74.25 155 SER A C 1
ATOM 1234 O O . SER A 1 155 ? 4.785 7.903 10.649 1.00 74.25 155 SER A O 1
ATOM 1236 N N . ASP A 1 156 ? 4.617 7.969 12.886 1.00 67.19 156 ASP A N 1
ATOM 1237 C CA . ASP A 1 156 ? 5.665 8.980 13.137 1.00 67.19 156 ASP A CA 1
ATOM 1238 C C . ASP A 1 156 ? 7.107 8.501 12.858 1.00 67.19 156 ASP A C 1
ATOM 1240 O O . ASP A 1 156 ? 8.074 9.250 13.013 1.00 67.19 156 ASP A O 1
ATOM 1244 N N . GLN A 1 157 ? 7.305 7.258 12.408 1.00 54.31 157 GLN A N 1
ATOM 1245 C CA . GLN A 1 157 ? 8.627 6.753 12.015 1.00 54.31 157 GLN A CA 1
ATOM 1246 C C . GLN A 1 157 ? 9.028 7.238 10.604 1.00 54.31 157 GLN A C 1
ATOM 1248 O O . GLN A 1 157 ? 9.106 6.476 9.649 1.00 54.31 157 GLN A O 1
ATOM 1253 N N . THR A 1 158 ? 9.228 8.552 10.478 1.00 49.56 158 THR A N 1
ATOM 1254 C CA . THR A 1 158 ? 10.166 9.277 9.588 1.00 49.56 158 THR A CA 1
ATOM 1255 C C . THR A 1 158 ? 10.312 8.921 8.097 1.00 49.56 158 THR A C 1
ATOM 1257 O O . THR A 1 158 ? 11.307 9.337 7.512 1.00 49.56 158 THR A O 1
ATOM 1260 N N . ASN A 1 159 ? 9.359 8.247 7.443 1.00 43.47 159 ASN A N 1
ATOM 1261 C CA . ASN A 1 159 ? 8.973 8.423 6.024 1.00 43.47 159 ASN A CA 1
ATOM 1262 C C . ASN A 1 159 ? 7.949 7.338 5.632 1.00 43.47 159 ASN A C 1
ATOM 1264 O O . ASN A 1 159 ? 8.328 6.186 5.424 1.00 43.47 159 ASN A O 1
ATOM 1268 N N . ALA A 1 160 ? 6.683 7.744 5.469 1.00 46.38 160 ALA A N 1
ATOM 1269 C CA . ALA A 1 160 ? 5.524 6.921 5.078 1.00 46.38 160 ALA A CA 1
ATOM 1270 C C . ALA A 1 160 ? 4.920 5.983 6.151 1.00 46.38 160 ALA A C 1
ATOM 1272 O O . ALA A 1 160 ? 4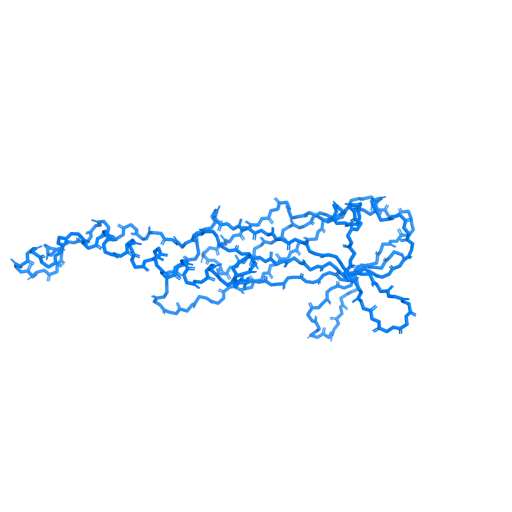.158 5.081 5.802 1.00 46.38 160 ALA A O 1
ATOM 1273 N N . GLY A 1 161 ? 5.214 6.205 7.440 1.00 56.56 161 GLY A N 1
ATOM 1274 C CA . GLY A 1 161 ? 4.855 5.263 8.506 1.00 56.56 161 GLY A CA 1
ATOM 1275 C C . GLY A 1 161 ? 5.571 3.920 8.331 1.00 56.56 161 GLY A C 1
ATOM 1276 O O . GLY A 1 161 ? 6.197 3.663 7.302 1.00 56.56 161 GLY A O 1
ATOM 1277 N N . ALA A 1 162 ? 5.526 3.038 9.328 1.00 65.62 162 ALA A N 1
ATOM 1278 C CA . ALA A 1 162 ? 5.965 1.663 9.095 1.00 65.62 162 ALA A CA 1
ATOM 1279 C C . ALA A 1 162 ? 5.053 1.049 8.008 1.00 65.62 162 ALA A C 1
ATOM 1281 O O . ALA A 1 162 ? 3.850 0.918 8.255 1.00 65.62 162 ALA A O 1
ATOM 1282 N N . PRO A 1 163 ? 5.563 0.715 6.803 1.00 76.12 163 PRO A N 1
ATOM 1283 C CA . PRO A 1 163 ? 4.707 0.207 5.743 1.00 76.12 163 PRO A CA 1
ATOM 1284 C C . PRO A 1 163 ? 4.116 -1.132 6.183 1.00 76.12 163 PRO A C 1
ATOM 1286 O O . PRO A 1 163 ? 4.827 -2.003 6.684 1.00 76.12 163 PRO A O 1
ATOM 1289 N N . ILE A 1 164 ? 2.815 -1.306 5.971 1.00 78.31 164 ILE A N 1
ATOM 1290 C CA . ILE A 1 164 ? 2.118 -2.565 6.257 1.00 78.31 164 ILE A CA 1
ATOM 1291 C C . ILE A 1 164 ? 2.398 -3.627 5.187 1.00 78.31 164 ILE A C 1
ATOM 1293 O O . ILE A 1 164 ? 2.111 -4.803 5.391 1.00 78.31 164 ILE A O 1
ATOM 1297 N N . GLY A 1 165 ? 2.969 -3.217 4.050 1.00 78.38 165 GLY A N 1
ATOM 1298 C CA . GLY A 1 165 ? 3.349 -4.102 2.958 1.00 78.38 165 GLY A CA 1
ATOM 1299 C C . GLY A 1 165 ? 4.406 -3.488 2.043 1.00 78.38 165 GLY A C 1
ATOM 1300 O O . GLY A 1 165 ? 4.503 -2.267 1.896 1.00 78.38 165 GLY A O 1
ATOM 1301 N N . LEU A 1 166 ? 5.195 -4.357 1.414 1.00 83.25 166 LEU A N 1
ATOM 1302 C CA . LEU A 1 166 ? 6.180 -4.004 0.397 1.00 83.25 166 LEU A CA 1
ATOM 1303 C C . LEU A 1 166 ? 6.009 -4.944 -0.798 1.00 83.25 166 LEU A C 1
ATOM 1305 O O . LEU A 1 166 ? 6.125 -6.157 -0.639 1.00 83.25 166 LEU A O 1
ATOM 1309 N N . LEU A 1 167 ? 5.785 -4.385 -1.986 1.00 85.75 167 LEU A N 1
ATOM 1310 C CA . LEU A 1 167 ? 5.772 -5.135 -3.241 1.00 85.75 167 LEU A CA 1
ATOM 1311 C C . LEU A 1 167 ? 6.969 -4.752 -4.084 1.00 85.75 167 LEU A C 1
ATOM 1313 O O . LEU A 1 167 ? 7.278 -3.569 -4.224 1.00 85.75 167 LEU A O 1
ATOM 1317 N N . CYS A 1 168 ? 7.621 -5.760 -4.651 1.00 87.12 168 CYS A N 1
ATOM 1318 C CA . CYS A 1 168 ? 8.807 -5.568 -5.461 1.00 87.12 168 CYS A CA 1
ATOM 1319 C C . CYS A 1 168 ? 8.612 -6.169 -6.857 1.00 87.12 168 CYS A C 1
ATOM 1321 O O . CYS A 1 168 ? 8.412 -7.378 -7.001 1.00 87.12 168 CYS A O 1
ATOM 1323 N N . TYR A 1 169 ? 8.727 -5.327 -7.881 1.00 86.38 169 TYR A N 1
ATOM 1324 C CA . TYR A 1 169 ? 8.664 -5.722 -9.284 1.00 86.38 169 TYR A CA 1
ATOM 1325 C C . TYR A 1 169 ? 10.049 -5.596 -9.905 1.00 86.38 169 TYR A C 1
ATOM 1327 O O . TYR A 1 169 ? 10.597 -4.497 -9.981 1.00 86.38 169 TYR A O 1
ATOM 1335 N N . GLY A 1 170 ? 10.612 -6.712 -10.360 1.00 87.69 170 GLY A N 1
ATOM 1336 C CA . GLY A 1 170 ? 11.748 -6.680 -11.272 1.00 87.69 170 GLY A CA 1
ATOM 1337 C C . GLY A 1 170 ? 11.217 -6.494 -12.686 1.00 87.69 170 GLY A C 1
ATOM 1338 O O . GLY A 1 170 ? 10.357 -7.258 -13.107 1.00 87.69 170 GLY A O 1
ATOM 1339 N N . ILE A 1 171 ? 11.697 -5.506 -13.425 1.00 87.06 171 ILE A N 1
ATOM 1340 C CA . ILE A 1 171 ? 11.318 -5.268 -14.817 1.00 87.06 171 ILE A CA 1
ATOM 1341 C C . ILE A 1 171 ? 12.581 -5.311 -15.659 1.00 87.06 171 ILE A C 1
ATOM 1343 O O . ILE A 1 171 ? 13.531 -4.588 -15.385 1.00 87.06 171 ILE A O 1
ATOM 1347 N N . GLN A 1 172 ? 12.589 -6.152 -16.684 1.00 88.12 172 GLN A N 1
ATOM 1348 C CA . GLN A 1 172 ? 13.645 -6.197 -17.684 1.00 88.12 172 GLN A CA 1
ATOM 1349 C C . GLN A 1 172 ? 13.077 -5.724 -19.020 1.00 88.12 172 GLN A C 1
ATOM 1351 O O . GLN A 1 172 ? 12.127 -6.334 -19.519 1.00 88.12 172 GLN A O 1
ATOM 1356 N N . LYS A 1 173 ? 13.646 -4.652 -19.571 1.00 82.69 173 LYS A N 1
ATOM 1357 C CA . LYS A 1 173 ? 13.388 -4.192 -20.938 1.00 82.69 173 LYS A CA 1
ATOM 1358 C C . LYS A 1 173 ? 14.498 -4.684 -21.857 1.00 82.69 173 LYS A C 1
ATOM 1360 O O . LYS A 1 173 ? 15.676 -4.491 -21.473 1.00 82.69 173 LYS A O 1
#

Foldseek 3Di:
DDDDPDPDLEDEAEDDVVDDQKDKDKDKDAADDDPPDFAFDFVFKDKDKWKWFDPVPDDTHTDPDPLVRVQKDWPDWGQDPVRSMTMTIMMGRNVSVPDFGKMKMKMFMAGRFTDQDPVQVVDAVVVVVRPDRVVNVCSSVVVVVVRVVVVCVQCVPDPRGPGSDMHMYIYGD

Secondary structure (DSSP, 8-state):
-----S--S-EEEE--TT--SEEEEEEEEE--PPTTPPPBPTT-EEEEEEEEEE-SSS-EEE---HHHHHHEEEEEEEEETTTTEEEEEEEEEGGG--S-SEEEEEEEEEES-B---THHHH--GGGTT-S-GGGTTTHHHHHHHHHHHHHHHHH-SSSSSS-SEEEEEEEE-

Radius of gyration: 21.68 Å; chains: 1; bounding box: 55×33×68 Å

Sequence (173 aa):
MVENEGNNPYQLFQILPNGSSEQNLTFEVPVNKVPYSLAFEPTALASAIGVQVFDGYSQFEPSNDANLTSALKVEDLTLTPSQEQLTIVSKLNTDAIDYDGVYLYQTKIGVESLETPLWWQDWSWQKVNDQNGARTQNFARFMTQLKDISFDVMSDQTNAGAPIGLLCYGIQK

pLDDT: mean 79.29, std 13.9, range [30.77, 93.31]